Protein AF-A0A6L9QGF2-F1 (afdb_monomer)

Secondary structure (DSSP, 8-state):
-HHHHHHHHHHHHHHHHHHHHHHHHHHHHHHHHHHHHTTT-EEEEEETTEEEEEEEHHHHHHHHHHTT-

Foldseek 3Di:
DVVVVVVVVVVVVVVVVVVVVVVLVVLLVVLQVQLVVFVPAKDWDDDPNDTDDIDTSSVVSVVVSVVSD

Organism: NCBI:txid453573

Nearest PDB structures (foldseek):
  1vdk-assembly1_B-2  TM=9.555E-01  e=3.604E-02  Thermus thermophilus HB8
  1jsw-assembly1_A  TM=9.218E-01  e=2.740E-02  Escherichia coli B
  6wng-assembly1_D  TM=8.986E-01  e=2.740E-02  Elizabethkingia anophelis NUH1
  1vdk-assembly1_A-2  TM=9.516E-01  e=5.436E-02  Thermus thermophilus HB8
  3r6y-assembly1_D  TM=9.249E-01  e=7.150E-02  Bacillus sp. YM55-1

Mean predicted aligned error: 4.87 Å

Radius of gyration: 19.43 Å; Cα contacts (8 Å, |Δi|>4): 54; chains: 1; bounding box: 40×18×55 Å

pLDDT: mean 93.79, std 9.7, range [59.06, 98.81]

Solvent-accessible surface area (backbone atoms only — not comparable to full-atom values): 3839 Å² total; per-residue (Å²): 117,71,68,63,52,53,54,52,51,51,54,51,52,54,54,52,50,55,55,51,50,60,52,49,54,54,50,48,52,49,28,51,48,47,16,63,77,29,48,82,41,76,39,88,33,66,56,97,87,36,86,48,73,73,45,28,51,6,57,54,31,42,53,55,38,60,76,74,110

InterPro domains:
  IPR008948 L-Aspartase-like [SSF48557] (7-65)
  IPR022761 Fumarate lyase, N-terminal [PF00206] (7-64)

Sequence (69 aa):
YRERQYTGAMLVAARTRRAALAHLDRALDALAGLAARYRDTPMPARTLGRQALPTTFGAKAANWLMGCL

Structure (mmCIF, N/CA/C/O backbone):
data_AF-A0A6L9QGF2-F1
#
_entry.id   AF-A0A6L9QGF2-F1
#
loop_
_atom_site.group_PDB
_atom_site.id
_atom_site.type_symbol
_atom_site.label_atom_id
_atom_site.label_alt_id
_atom_site.label_comp_id
_atom_site.label_asym_id
_atom_site.label_entity_id
_atom_site.label_seq_id
_atom_site.pdbx_PDB_ins_code
_atom_site.Cartn_x
_atom_site.Cartn_y
_atom_site.Cartn_z
_atom_site.occupancy
_atom_site.B_iso_or_equiv
_atom_site.auth_seq_id
_atom_site.auth_comp_id
_atom_site.auth_asym_id
_atom_site.auth_atom_id
_atom_site.pdbx_PDB_model_num
ATOM 1 N N . TYR A 1 1 ? 29.318 9.882 -32.302 1.00 60.38 1 TYR A N 1
ATOM 2 C CA . TYR A 1 1 ? 29.404 8.686 -31.427 1.00 60.38 1 TYR A CA 1
ATOM 3 C C . TYR A 1 1 ? 28.728 8.908 -30.068 1.00 60.38 1 TYR A C 1
ATOM 5 O O . TYR A 1 1 ? 27.881 8.108 -29.699 1.00 60.38 1 TYR A O 1
ATOM 13 N N . ARG A 1 2 ? 29.022 10.014 -29.364 1.00 59.06 2 ARG A N 1
ATOM 14 C CA . ARG A 1 2 ? 28.463 10.360 -28.038 1.00 59.06 2 ARG A CA 1
ATOM 15 C C . ARG A 1 2 ? 26.935 10.574 -28.011 1.00 59.06 2 ARG A C 1
ATOM 17 O O . ARG A 1 2 ? 26.264 10.097 -27.111 1.00 59.06 2 ARG A O 1
ATOM 24 N N . GLU A 1 3 ? 26.372 11.207 -29.039 1.00 63.56 3 GLU A N 1
ATOM 25 C CA . GLU A 1 3 ? 24.926 11.478 -29.151 1.00 63.56 3 GLU A CA 1
ATOM 26 C C . GLU A 1 3 ? 24.066 10.199 -29.187 1.00 63.56 3 GLU A C 1
ATOM 28 O O . GLU A 1 3 ? 23.099 10.081 -28.440 1.00 63.56 3 GLU A O 1
ATOM 33 N N . ARG A 1 4 ? 24.492 9.174 -29.946 1.00 64.50 4 ARG A N 1
ATOM 34 C CA . ARG A 1 4 ? 23.817 7.860 -29.982 1.00 64.50 4 ARG A CA 1
ATOM 35 C C . ARG A 1 4 ? 23.813 7.155 -28.620 1.00 64.50 4 ARG A C 1
ATOM 37 O O . ARG A 1 4 ? 22.871 6.424 -28.324 1.00 64.50 4 ARG A O 1
ATOM 44 N N . GLN A 1 5 ? 24.841 7.367 -27.792 1.00 64.19 5 GLN A N 1
ATOM 45 C CA . GLN A 1 5 ? 24.921 6.779 -26.450 1.00 64.19 5 GLN A CA 1
ATOM 46 C C . GLN A 1 5 ? 23.894 7.408 -25.495 1.00 64.19 5 GLN A C 1
ATOM 48 O O . GLN A 1 5 ? 23.261 6.679 -24.732 1.00 64.19 5 GLN A O 1
ATOM 53 N N . TYR A 1 6 ? 23.658 8.723 -25.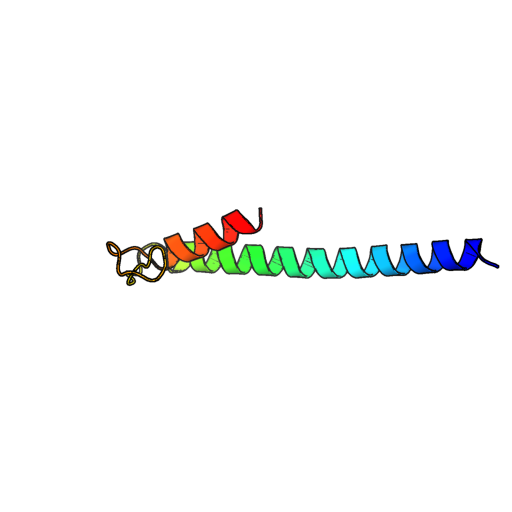579 1.00 75.75 6 TYR A N 1
ATOM 54 C CA . TYR A 1 6 ? 22.619 9.393 -24.785 1.00 75.75 6 TYR A CA 1
ATOM 55 C C . TYR A 1 6 ? 21.215 8.952 -25.197 1.00 75.75 6 TYR A C 1
ATOM 57 O O . TYR A 1 6 ? 20.400 8.630 -24.335 1.00 75.75 6 TYR A O 1
ATOM 65 N N . THR A 1 7 ? 20.946 8.834 -26.500 1.00 80.44 7 THR A N 1
ATOM 66 C CA . THR A 1 7 ? 19.657 8.320 -26.986 1.00 80.44 7 THR A CA 1
ATOM 67 C C . THR A 1 7 ? 19.421 6.877 -26.532 1.00 80.44 7 THR A C 1
ATOM 69 O O . THR A 1 7 ? 18.335 6.553 -26.054 1.00 80.44 7 THR A O 1
ATOM 72 N N . GLY A 1 8 ? 20.446 6.018 -26.600 1.00 85.50 8 GLY A N 1
ATOM 73 C CA . GLY A 1 8 ? 20.372 4.647 -26.087 1.00 85.50 8 GLY A CA 1
ATOM 74 C C . GLY A 1 8 ? 20.051 4.590 -24.588 1.00 85.50 8 GLY A C 1
ATOM 75 O O . GLY A 1 8 ? 19.148 3.859 -24.179 1.00 85.50 8 GLY A O 1
ATOM 76 N N . ALA A 1 9 ? 20.720 5.412 -23.774 1.00 89.81 9 ALA A N 1
ATOM 77 C CA . ALA A 1 9 ? 20.455 5.506 -22.338 1.00 89.81 9 ALA A CA 1
ATOM 78 C C . ALA A 1 9 ? 19.027 5.999 -22.031 1.00 89.81 9 ALA A C 1
ATOM 80 O O . ALA A 1 9 ? 18.366 5.454 -21.146 1.00 89.81 9 ALA A O 1
ATOM 81 N N . MET A 1 10 ? 18.511 6.973 -22.791 1.00 91.50 10 MET A N 1
ATOM 82 C CA . MET A 1 10 ? 17.142 7.477 -22.624 1.00 91.50 10 MET A CA 1
ATOM 83 C C . MET A 1 10 ? 16.079 6.419 -22.956 1.00 91.50 10 MET A C 1
ATOM 85 O O . MET A 1 10 ? 15.072 6.331 -22.253 1.00 91.50 10 MET A O 1
ATOM 89 N N . LEU A 1 11 ? 16.303 5.573 -23.969 1.00 92.88 11 LEU A N 1
ATOM 90 C CA . LEU A 1 11 ? 15.393 4.464 -24.290 1.00 92.88 11 LEU A CA 1
ATOM 91 C C . LEU A 1 11 ? 15.356 3.410 -23.176 1.00 92.88 11 LEU A C 1
ATOM 93 O O . LEU A 1 11 ? 14.276 2.940 -22.805 1.00 92.88 11 LEU A O 1
ATOM 97 N N . VAL A 1 12 ? 16.518 3.069 -22.607 1.00 95.12 12 VAL A N 1
ATOM 98 C CA . VAL A 1 12 ? 16.601 2.154 -21.458 1.00 95.12 12 VAL A CA 1
ATOM 99 C C . VAL A 1 12 ? 15.874 2.750 -20.255 1.00 95.12 12 VAL A C 1
ATOM 101 O O . VAL A 1 12 ? 15.004 2.085 -19.697 1.00 95.12 12 VAL A O 1
ATOM 104 N N . ALA A 1 13 ? 16.145 4.013 -19.911 1.00 95.12 13 ALA A N 1
ATOM 105 C CA . ALA A 1 13 ? 15.476 4.709 -18.813 1.00 95.12 13 ALA A CA 1
ATOM 106 C C . ALA A 1 13 ? 13.948 4.779 -18.999 1.00 95.12 13 ALA A C 1
ATOM 108 O O . ALA A 1 13 ? 13.186 4.581 -18.054 1.00 95.12 13 ALA A O 1
ATOM 109 N N . ALA A 1 14 ? 13.466 5.008 -20.225 1.00 93.44 14 ALA A N 1
ATOM 110 C CA . ALA A 1 14 ? 12.034 5.021 -20.514 1.00 93.44 14 ALA A CA 1
ATOM 111 C C . ALA A 1 14 ? 11.384 3.642 -20.307 1.00 93.44 14 ALA A C 1
ATOM 113 O O . ALA A 1 14 ? 10.276 3.551 -19.768 1.00 93.44 14 ALA A O 1
ATOM 114 N N . ARG A 1 15 ? 12.069 2.561 -20.702 1.00 94.88 15 ARG A N 1
ATOM 115 C CA . ARG A 1 15 ? 11.585 1.188 -20.513 1.00 94.88 15 ARG A CA 1
ATOM 116 C C . ARG A 1 15 ? 11.593 0.780 -19.042 1.00 94.88 15 ARG A C 1
ATOM 118 O O . ARG A 1 15 ? 10.597 0.225 -18.576 1.00 94.88 15 ARG A O 1
ATOM 125 N N . THR A 1 16 ? 12.673 1.066 -18.314 1.00 96.94 16 THR A N 1
ATOM 126 C CA . THR A 1 16 ? 12.773 0.750 -16.881 1.00 96.94 16 THR A CA 1
ATOM 127 C C . THR A 1 16 ? 11.743 1.528 -16.078 1.00 96.94 16 THR A C 1
ATOM 129 O O . THR A 1 16 ? 11.070 0.935 -15.242 1.00 96.94 16 THR A O 1
ATOM 132 N N . ARG A 1 17 ? 11.522 2.810 -16.398 1.00 97.06 17 ARG A N 1
ATOM 133 C CA . ARG A 1 17 ? 10.462 3.622 -15.788 1.00 97.06 17 ARG A CA 1
ATOM 134 C C . ARG A 1 17 ? 9.085 2.986 -15.955 1.00 97.06 17 ARG A C 1
ATOM 136 O O . ARG A 1 17 ? 8.351 2.886 -14.981 1.00 97.06 17 ARG A O 1
ATOM 143 N N . ARG A 1 18 ? 8.729 2.530 -17.162 1.00 96.62 18 ARG A N 1
ATOM 144 C CA . ARG A 1 18 ? 7.426 1.881 -17.398 1.00 96.62 18 ARG A CA 1
ATOM 145 C C . ARG A 1 18 ? 7.262 0.615 -16.552 1.00 96.62 18 ARG A C 1
ATOM 147 O O . ARG A 1 18 ? 6.200 0.415 -15.975 1.00 96.62 18 ARG A O 1
ATOM 154 N N . ALA A 1 19 ? 8.301 -0.214 -16.464 1.00 97.19 19 ALA A N 1
ATOM 155 C CA . ALA A 1 19 ? 8.267 -1.406 -15.621 1.00 97.19 19 ALA A CA 1
ATOM 156 C C . ALA A 1 19 ? 8.138 -1.041 -14.133 1.00 97.19 19 ALA A C 1
ATOM 158 O O . ALA A 1 19 ? 7.293 -1.602 -13.444 1.00 97.19 19 ALA A O 1
ATOM 159 N N . ALA A 1 20 ? 8.924 -0.072 -13.656 1.00 97.25 20 ALA A N 1
ATOM 160 C CA . ALA A 1 20 ? 8.896 0.387 -12.271 1.00 97.25 20 ALA A CA 1
ATOM 161 C C . ALA A 1 20 ? 7.514 0.920 -11.866 1.00 97.25 20 ALA A C 1
ATOM 163 O O . ALA A 1 20 ? 7.004 0.528 -10.821 1.00 97.25 20 ALA A O 1
ATOM 164 N N . LEU A 1 21 ? 6.878 1.733 -12.716 1.00 97.25 21 LEU A N 1
ATOM 165 C CA . LEU A 1 21 ? 5.524 2.237 -12.465 1.00 97.25 21 LEU A CA 1
ATOM 166 C C . LEU A 1 21 ? 4.501 1.098 -12.381 1.00 97.25 21 LEU A C 1
ATOM 168 O O . LEU A 1 21 ? 3.759 1.029 -11.414 1.00 97.25 21 LEU A O 1
ATOM 172 N N . ALA A 1 22 ? 4.551 0.119 -13.289 1.00 97.88 22 ALA A N 1
ATOM 173 C CA . ALA A 1 22 ? 3.659 -1.043 -13.226 1.00 97.88 22 ALA A CA 1
ATOM 174 C C . ALA A 1 22 ? 3.883 -1.936 -11.985 1.00 97.88 22 ALA A C 1
ATOM 176 O O . ALA A 1 22 ? 3.009 -2.712 -11.591 1.00 97.88 22 ALA A O 1
ATOM 177 N N . HIS A 1 23 ? 5.076 -1.908 -11.385 1.00 97.62 23 HIS A N 1
ATOM 178 C CA . HIS A 1 23 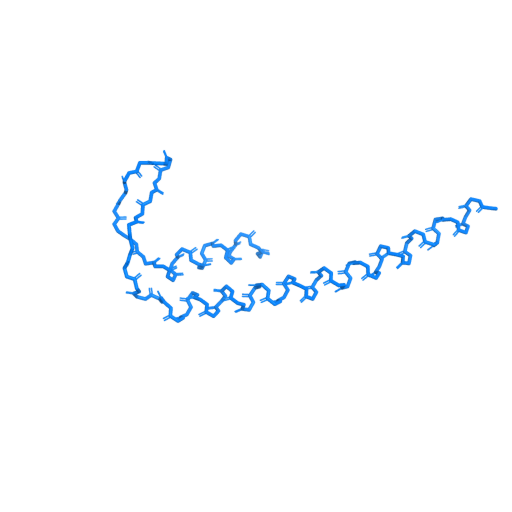? 5.321 -2.553 -10.094 1.00 97.62 23 HIS A CA 1
ATOM 179 C C . HIS A 1 23 ? 4.778 -1.720 -8.933 1.00 97.62 23 HIS A C 1
ATOM 181 O O . HIS A 1 23 ? 4.217 -2.299 -8.005 1.00 97.62 23 HIS A O 1
ATOM 187 N N . LEU A 1 24 ? 4.918 -0.394 -9.004 1.00 97.44 24 LEU A N 1
ATOM 188 C CA . LEU A 1 24 ? 4.376 0.519 -8.009 1.00 97.44 24 LEU A CA 1
ATOM 189 C C . LEU A 1 24 ? 2.849 0.430 -7.966 1.00 97.44 24 LEU A C 1
ATOM 191 O O . LEU A 1 24 ? 2.316 0.195 -6.892 1.00 97.44 24 LEU A O 1
ATOM 195 N N . ASP A 1 25 ? 2.167 0.477 -9.113 1.00 98.25 25 ASP A N 1
ATOM 196 C CA . ASP A 1 25 ? 0.704 0.353 -9.197 1.00 98.25 25 ASP A CA 1
ATOM 197 C C . ASP A 1 25 ? 0.211 -0.926 -8.501 1.00 98.25 25 ASP A 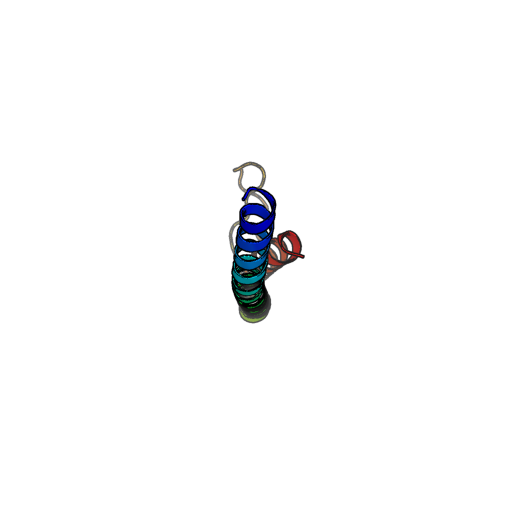C 1
ATOM 199 O O . ASP A 1 25 ? -0.655 -0.886 -7.631 1.00 98.25 25 ASP A O 1
ATOM 203 N N . ARG A 1 26 ? 0.860 -2.065 -8.776 1.00 98.31 26 ARG A N 1
ATOM 204 C CA . ARG A 1 26 ? 0.537 -3.340 -8.113 1.00 98.31 26 ARG A CA 1
ATOM 205 C C . ARG A 1 26 ? 0.787 -3.318 -6.606 1.00 98.31 26 ARG A C 1
ATOM 207 O O . ARG A 1 26 ? 0.058 -3.968 -5.860 1.00 98.31 26 ARG A O 1
ATOM 214 N N . ALA A 1 27 ? 1.829 -2.623 -6.153 1.00 98.19 27 ALA A N 1
ATOM 215 C CA . ALA A 1 27 ? 2.104 -2.470 -4.729 1.00 98.19 27 ALA A CA 1
ATOM 216 C C . ALA A 1 27 ? 1.052 -1.578 -4.051 1.00 98.19 27 ALA A C 1
ATOM 218 O O . ALA A 1 27 ? 0.596 -1.917 -2.959 1.00 98.19 27 ALA A O 1
ATOM 219 N N . LEU A 1 28 ? 0.629 -0.493 -4.708 1.00 98.44 28 LEU A N 1
ATOM 220 C CA . LEU A 1 28 ? -0.437 0.391 -4.234 1.00 98.44 28 LEU A CA 1
ATOM 221 C C . LEU A 1 28 ? -1.762 -0.373 -4.112 1.00 98.44 28 LEU A C 1
ATOM 223 O O . LEU A 1 28 ? -2.389 -0.331 -3.054 1.00 98.44 28 LEU A O 1
ATOM 227 N N . ASP A 1 29 ? -2.133 -1.154 -5.130 1.00 98.69 29 ASP A N 1
ATOM 228 C CA . ASP A 1 29 ? -3.336 -1.996 -5.111 1.00 98.69 29 ASP A CA 1
ATOM 229 C C . ASP A 1 29 ? -3.296 -3.024 -3.974 1.00 98.69 29 ASP A C 1
ATOM 231 O O . ASP A 1 29 ? -4.273 -3.210 -3.242 1.00 98.69 29 ASP A O 1
ATOM 235 N N . ALA A 1 30 ? -2.147 -3.679 -3.776 1.00 98.62 30 ALA A N 1
ATOM 236 C CA . ALA A 1 30 ? -1.971 -4.644 -2.698 1.00 98.62 30 ALA A CA 1
ATOM 237 C C . ALA A 1 30 ? -2.084 -3.985 -1.313 1.00 98.62 30 ALA A C 1
ATOM 239 O O . ALA A 1 30 ? -2.749 -4.526 -0.427 1.00 98.62 30 ALA A O 1
ATOM 240 N N . LEU A 1 31 ? -1.475 -2.811 -1.118 1.00 98.69 31 LEU A N 1
ATOM 241 C CA . LEU A 1 31 ? -1.561 -2.056 0.134 1.00 98.69 31 LEU A CA 1
ATOM 242 C C . LEU A 1 31 ? -2.990 -1.572 0.408 1.00 98.69 31 LEU A C 1
ATOM 244 O O . LEU A 1 31 ? -3.465 -1.710 1.537 1.00 98.69 31 LEU A O 1
ATOM 248 N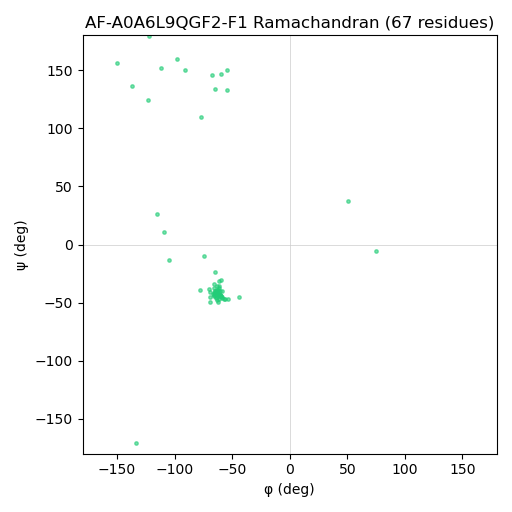 N . ALA A 1 32 ? -3.697 -1.080 -0.612 1.00 98.69 32 ALA A N 1
ATOM 249 C CA . ALA A 1 32 ? -5.107 -0.709 -0.511 1.00 98.69 32 ALA A CA 1
ATOM 250 C C . ALA A 1 32 ? -5.979 -1.920 -0.135 1.00 98.69 32 ALA A C 1
ATOM 252 O O . ALA A 1 32 ? -6.812 -1.835 0.771 1.00 98.69 32 ALA A O 1
ATOM 253 N N . GLY A 1 33 ? -5.730 -3.075 -0.761 1.00 98.81 33 GLY A N 1
ATOM 254 C CA . GLY A 1 33 ? -6.396 -4.335 -0.439 1.00 98.81 33 GLY A CA 1
ATOM 255 C C . GLY A 1 33 ? -6.150 -4.791 1.002 1.00 98.81 33 GLY A C 1
ATOM 256 O O . GLY A 1 33 ? -7.094 -5.172 1.694 1.00 98.81 33 GLY A O 1
ATOM 257 N N . LEU A 1 34 ? -4.908 -4.707 1.493 1.00 98.69 34 LEU A N 1
ATOM 258 C CA . LEU A 1 34 ? -4.567 -5.018 2.886 1.00 98.69 34 LEU A CA 1
ATOM 259 C C . LEU A 1 34 ? -5.243 -4.056 3.870 1.00 98.69 34 LEU A C 1
ATOM 261 O O . LEU A 1 34 ? -5.808 -4.506 4.869 1.00 98.69 34 LEU A O 1
ATOM 265 N N . ALA A 1 35 ? -5.218 -2.754 3.579 1.00 98.75 35 ALA A N 1
ATOM 266 C CA . ALA A 1 35 ? -5.853 -1.732 4.402 1.00 98.75 35 ALA A CA 1
ATOM 267 C C . ALA A 1 35 ? -7.361 -1.976 4.545 1.00 98.75 35 ALA A C 1
ATOM 269 O O . ALA A 1 35 ? -7.896 -1.925 5.653 1.00 98.75 35 ALA A O 1
ATOM 270 N N . ALA A 1 36 ? -8.036 -2.298 3.438 1.00 98.75 36 ALA A N 1
ATOM 271 C CA . ALA A 1 36 ? -9.463 -2.595 3.429 1.00 98.75 36 ALA A CA 1
ATOM 272 C C . ALA A 1 36 ? -9.786 -3.920 4.138 1.00 98.75 36 ALA A C 1
ATOM 274 O O . ALA A 1 36 ? -10.645 -3.949 5.019 1.00 98.75 36 ALA A O 1
ATOM 275 N N . ARG A 1 37 ? -9.079 -5.006 3.793 1.00 98.81 37 ARG A N 1
ATOM 276 C CA . ARG A 1 37 ? -9.339 -6.359 4.314 1.00 98.81 37 ARG A CA 1
ATOM 277 C C . ARG A 1 37 ? -9.169 -6.462 5.828 1.00 98.81 37 ARG A C 1
ATOM 279 O O . ARG A 1 37 ? -9.891 -7.214 6.472 1.00 98.81 37 ARG A O 1
ATOM 286 N N . TYR A 1 38 ? -8.209 -5.732 6.383 1.00 98.75 38 TYR A N 1
ATOM 287 C CA . TYR A 1 38 ? -7.828 -5.820 7.793 1.00 98.75 38 TYR A CA 1
ATOM 288 C C . TYR A 1 38 ? -8.103 -4.522 8.561 1.00 98.75 38 TYR A C 1
ATOM 290 O O . TYR A 1 38 ? -7.448 -4.253 9.574 1.00 98.75 38 TYR A O 1
ATOM 298 N N . ARG A 1 39 ? -9.07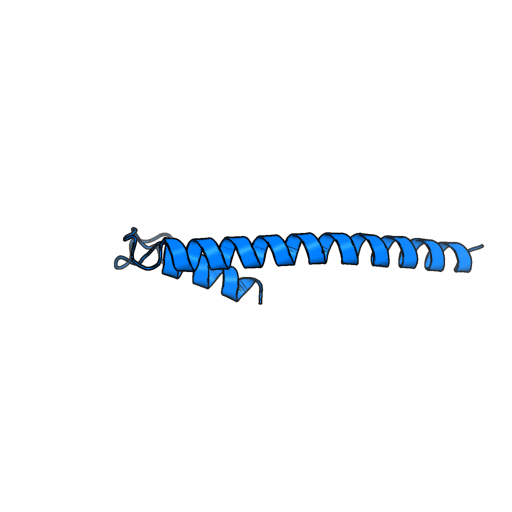3 -3.724 8.090 1.00 98.50 39 ARG A N 1
ATOM 299 C CA . ARG A 1 39 ? -9.474 -2.431 8.670 1.00 98.50 39 ARG A CA 1
ATOM 300 C C . ARG A 1 39 ? -9.596 -2.476 10.193 1.00 98.50 39 ARG A C 1
ATOM 302 O O . ARG A 1 39 ? -9.041 -1.607 10.859 1.00 98.50 39 ARG A O 1
ATOM 309 N N . ASP A 1 40 ? -10.235 -3.519 10.714 1.00 98.56 40 ASP A N 1
ATOM 310 C CA . ASP A 1 40 ? -10.574 -3.647 12.136 1.00 98.56 40 ASP A CA 1
ATOM 311 C C . ASP A 1 40 ? -9.745 -4.711 12.868 1.00 98.56 40 ASP A C 1
ATOM 313 O O . ASP A 1 40 ? -10.056 -5.074 13.996 1.00 98.56 40 ASP A O 1
ATOM 317 N N . THR A 1 41 ? -8.682 -5.238 12.247 1.00 98.75 41 THR A N 1
ATOM 318 C CA . THR A 1 41 ? -7.826 -6.265 12.866 1.00 98.75 41 THR A CA 1
ATOM 319 C C . THR A 1 41 ? -6.887 -5.628 13.894 1.00 98.75 41 THR A C 1
ATOM 321 O O . THR A 1 41 ? -5.960 -4.930 13.474 1.00 98.75 41 THR A O 1
ATOM 324 N N . PRO A 1 42 ? -7.063 -5.845 15.213 1.00 98.44 42 PRO A N 1
ATOM 325 C CA . PRO A 1 42 ? -6.261 -5.170 16.233 1.00 98.44 42 PRO A CA 1
ATOM 326 C C . PRO A 1 42 ? -4.795 -5.621 16.213 1.00 98.44 42 PRO A C 1
ATOM 328 O O . PRO A 1 42 ? -4.498 -6.790 15.970 1.00 98.44 42 PRO A O 1
ATOM 331 N N . MET A 1 43 ? -3.867 -4.709 16.509 1.00 98.19 43 MET A N 1
ATOM 332 C CA . MET A 1 43 ? -2.440 -5.013 16.649 1.00 98.19 43 MET A CA 1
ATOM 333 C C . MET A 1 43 ? -1.718 -4.091 17.653 1.00 98.19 43 MET A C 1
ATOM 335 O O . MET A 1 43 ? -2.133 -2.945 17.863 1.00 98.19 43 MET A O 1
ATOM 339 N N . PRO A 1 44 ? -0.587 -4.532 18.240 1.00 98.00 44 PRO A N 1
ATOM 340 C CA . PRO A 1 44 ? 0.271 -3.666 19.048 1.00 98.00 44 PRO A CA 1
ATOM 341 C C . PRO A 1 44 ? 0.905 -2.548 18.210 1.00 98.00 44 PRO A C 1
ATOM 343 O O . PRO A 1 44 ? 1.489 -2.809 17.157 1.00 98.00 44 PRO A O 1
ATOM 346 N N . ALA A 1 45 ? 0.872 -1.310 18.706 1.00 97.44 45 ALA A N 1
ATOM 347 C CA . ALA A 1 45 ? 1.553 -0.184 18.069 1.00 97.44 45 ALA A CA 1
ATOM 348 C C . ALA A 1 45 ? 2.917 0.110 18.712 1.00 97.44 45 ALA A C 1
ATOM 350 O O . ALA A 1 45 ? 3.196 -0.278 19.856 1.00 97.44 45 ALA A O 1
ATOM 351 N N . ARG A 1 46 ? 3.779 0.810 17.966 1.00 97.56 46 ARG A N 1
ATOM 352 C CA . ARG A 1 46 ? 5.069 1.313 18.449 1.00 97.56 46 ARG A CA 1
ATOM 353 C C . ARG A 1 46 ? 5.309 2.742 17.974 1.00 97.56 46 ARG A C 1
ATOM 355 O O . ARG A 1 46 ? 5.140 3.011 16.789 1.00 97.56 46 ARG A O 1
ATOM 362 N N . THR A 1 47 ? 5.805 3.590 18.869 1.00 95.06 47 THR A N 1
ATOM 363 C CA . THR A 1 47 ? 6.313 4.933 18.551 1.00 95.06 47 THR A CA 1
ATOM 364 C C . THR A 1 47 ? 7.752 5.014 19.033 1.00 95.06 47 THR A C 1
ATOM 366 O O . THR A 1 47 ? 8.021 4.706 20.192 1.00 95.06 47 THR A O 1
ATOM 369 N N . LEU A 1 48 ? 8.695 5.359 18.147 1.00 95.44 48 LEU A N 1
ATOM 370 C CA . LEU A 1 48 ? 10.138 5.381 18.458 1.00 95.44 48 LEU A CA 1
ATOM 371 C C . LEU A 1 48 ? 10.634 4.070 19.110 1.00 95.44 48 LEU A C 1
ATOM 373 O O . LEU A 1 48 ? 11.425 4.070 20.048 1.00 95.44 48 LEU A O 1
ATOM 377 N N . GLY A 1 49 ? 10.094 2.932 18.662 1.00 94.50 49 GLY A N 1
ATOM 378 C CA . GLY A 1 49 ? 10.403 1.608 19.215 1.00 94.50 49 GLY A CA 1
ATOM 379 C C . GLY A 1 49 ? 9.761 1.286 20.575 1.00 94.50 49 GLY A C 1
ATOM 380 O O . GLY A 1 49 ? 9.851 0.145 21.024 1.00 94.50 49 GLY A O 1
ATOM 381 N N . ARG A 1 50 ? 9.065 2.228 21.226 1.00 97.12 50 ARG A N 1
ATOM 382 C CA . ARG A 1 50 ? 8.356 2.016 22.503 1.00 97.12 50 ARG A CA 1
ATOM 383 C C . ARG A 1 50 ? 6.912 1.582 22.280 1.00 97.12 50 ARG A C 1
ATOM 385 O O . ARG A 1 50 ? 6.308 1.948 21.276 1.00 97.12 50 ARG A O 1
ATOM 392 N N . GLN A 1 51 ? 6.360 0.799 23.211 1.00 97.19 51 GLN A N 1
ATOM 393 C CA . GLN A 1 51 ? 4.937 0.433 23.219 1.00 97.19 51 GLN A CA 1
ATOM 394 C C . GLN A 1 51 ? 4.068 1.698 23.186 1.00 97.19 51 GLN A C 1
ATOM 396 O O . GLN A 1 51 ? 4.303 2.627 23.953 1.00 97.19 51 GLN A O 1
ATOM 401 N N . ALA A 1 52 ? 3.059 1.701 22.318 1.00 97.19 52 ALA A N 1
ATOM 402 C CA . 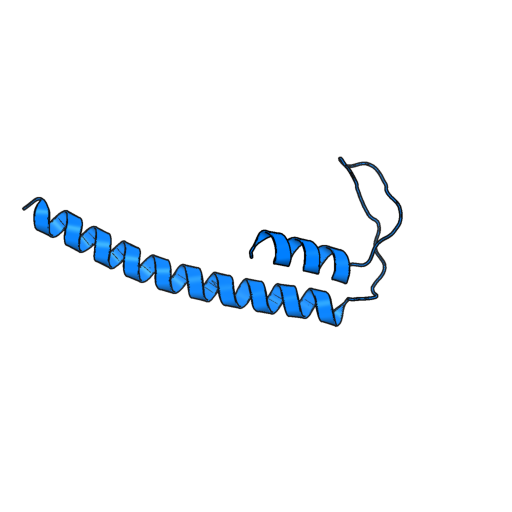ALA A 1 52 ? 2.024 2.728 22.256 1.00 97.19 52 ALA A CA 1
ATOM 403 C C . ALA A 1 52 ? 0.631 2.093 22.436 1.00 97.19 52 ALA A C 1
ATOM 405 O O . ALA A 1 52 ? 0.514 0.871 22.596 1.00 97.19 52 ALA A O 1
ATOM 406 N N . LEU A 1 53 ? -0.420 2.921 22.420 1.00 97.62 53 LEU A N 1
ATOM 407 C CA . LEU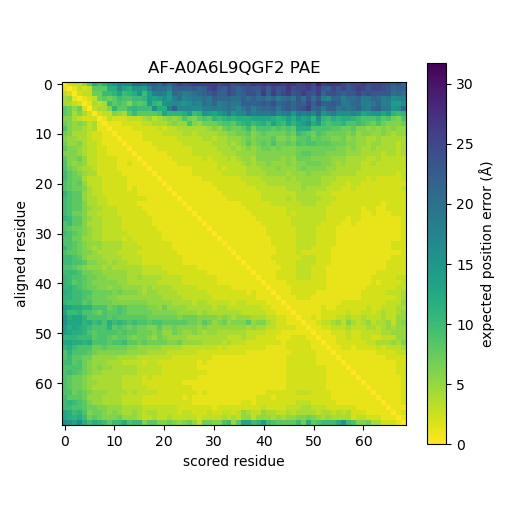 A 1 53 ? -1.807 2.448 22.440 1.00 97.62 53 LEU A CA 1
ATOM 408 C C . LEU A 1 53 ? -2.101 1.552 21.219 1.00 97.62 53 LEU A C 1
ATOM 410 O O . LEU A 1 53 ? -1.524 1.790 20.157 1.00 97.62 53 LEU A O 1
ATOM 414 N N . PRO A 1 54 ? -2.963 0.524 21.341 1.00 97.81 54 PRO A N 1
ATOM 415 C CA . PRO A 1 54 ? -3.300 -0.361 20.226 1.00 97.81 54 PRO A CA 1
ATOM 416 C C . PRO A 1 54 ? -3.816 0.382 18.986 1.00 97.81 54 PRO A C 1
ATOM 418 O O . PRO A 1 54 ? -4.447 1.431 19.081 1.00 97.81 54 PRO A O 1
ATOM 421 N N . THR A 1 55 ? -3.567 -0.201 17.818 1.00 98.12 55 THR A N 1
ATOM 422 C CA . THR A 1 55 ? -4.077 0.260 16.517 1.00 98.12 55 THR A CA 1
ATOM 423 C C . THR A 1 55 ? -4.625 -0.937 15.736 1.00 98.12 55 THR A C 1
ATOM 425 O O . THR A 1 55 ? -4.719 -2.034 16.290 1.00 98.12 55 THR A O 1
ATOM 428 N N . THR A 1 56 ? -4.965 -0.766 14.459 1.00 98.62 56 THR A N 1
ATOM 429 C CA . THR A 1 56 ? -5.322 -1.874 13.567 1.00 98.62 56 THR A CA 1
ATOM 430 C C . THR A 1 56 ? -4.274 -2.087 12.481 1.00 98.62 56 THR A C 1
ATOM 432 O O . THR A 1 56 ? -3.570 -1.162 12.066 1.00 98.62 56 THR A O 1
ATOM 435 N N . PHE A 1 57 ? -4.159 -3.324 11.994 1.00 98.62 57 PHE A N 1
ATOM 436 C CA . PHE A 1 57 ? -3.273 -3.634 10.875 1.00 98.62 57 PHE A CA 1
ATOM 437 C C . PHE A 1 57 ? -3.685 -2.870 9.613 1.00 98.62 57 PHE A C 1
ATOM 439 O O . PHE A 1 57 ? -2.820 -2.364 8.900 1.00 98.62 57 PHE A O 1
ATOM 446 N N . GLY A 1 58 ? -4.989 -2.704 9.377 1.00 98.69 58 GLY A N 1
ATOM 447 C CA . GLY A 1 58 ? -5.494 -1.903 8.267 1.00 98.69 58 GLY A CA 1
ATOM 448 C C . GLY A 1 58 ? -5.051 -0.440 8.334 1.00 98.69 58 GLY A C 1
ATOM 449 O O . GLY A 1 58 ? -4.585 0.094 7.329 1.00 98.69 58 GLY A O 1
ATOM 450 N N . ALA A 1 59 ? -5.093 0.189 9.516 1.00 98.12 59 ALA A N 1
ATOM 451 C CA . ALA A 1 59 ? -4.586 1.552 9.705 1.00 98.12 59 ALA A CA 1
ATOM 452 C C . ALA A 1 59 ? -3.075 1.653 9.421 1.00 98.12 59 ALA A C 1
ATOM 454 O O . ALA A 1 59 ? -2.615 2.605 8.789 1.00 98.12 59 ALA A O 1
ATOM 455 N N . LYS A 1 60 ? -2.297 0.639 9.819 1.00 97.81 60 LYS A N 1
ATOM 456 C CA . LYS A 1 60 ? -0.862 0.564 9.512 1.00 97.81 60 LYS A CA 1
ATOM 457 C C . LYS A 1 60 ? -0.590 0.408 8.012 1.00 97.81 60 LYS A C 1
ATOM 459 O O . LYS A 1 60 ? 0.277 1.103 7.486 1.00 97.81 60 LYS A O 1
ATOM 464 N N . ALA A 1 61 ? -1.335 -0.459 7.327 1.00 98.44 61 ALA A N 1
ATOM 465 C CA . ALA A 1 61 ? -1.212 -0.654 5.885 1.00 98.44 61 ALA A CA 1
ATOM 466 C C . ALA A 1 61 ? -1.614 0.598 5.088 1.00 98.44 61 ALA A C 1
ATOM 468 O O . ALA A 1 61 ? -0.918 0.968 4.145 1.00 98.44 61 ALA A O 1
ATOM 469 N N . ALA A 1 62 ? -2.669 1.300 5.513 1.00 98.44 62 ALA A N 1
ATOM 470 C CA . ALA A 1 62 ? -3.063 2.582 4.930 1.00 98.44 62 ALA A CA 1
ATOM 471 C C . ALA A 1 62 ? -1.956 3.639 5.069 1.00 98.44 62 ALA A C 1
ATOM 473 O O . ALA A 1 62 ? -1.685 4.377 4.128 1.00 98.44 62 ALA A O 1
ATOM 474 N N . ASN A 1 63 ? -1.264 3.683 6.210 1.00 97.44 63 ASN A N 1
ATOM 475 C CA . ASN A 1 63 ? -0.144 4.603 6.396 1.00 97.44 63 ASN A CA 1
ATOM 476 C C . ASN A 1 63 ? 1.050 4.282 5.475 1.00 97.44 63 ASN A C 1
ATOM 478 O O . ASN A 1 63 ? 1.726 5.197 5.015 1.00 97.44 63 ASN A O 1
ATOM 482 N N . TRP A 1 64 ? 1.310 3.004 5.170 1.00 97.94 64 TRP A N 1
ATOM 483 C CA . TRP A 1 64 ? 2.303 2.635 4.151 1.00 97.94 64 TRP A CA 1
ATOM 484 C C . TRP A 1 64 ? 1.882 3.078 2.752 1.00 97.94 64 TRP A C 1
ATOM 486 O O . TRP A 1 64 ? 2.706 3.633 2.035 1.00 97.94 64 TRP A O 1
ATOM 496 N N . LEU A 1 65 ? 0.607 2.885 2.395 1.00 98.06 65 LEU A N 1
ATOM 497 C CA . LEU A 1 65 ? 0.049 3.353 1.124 1.00 9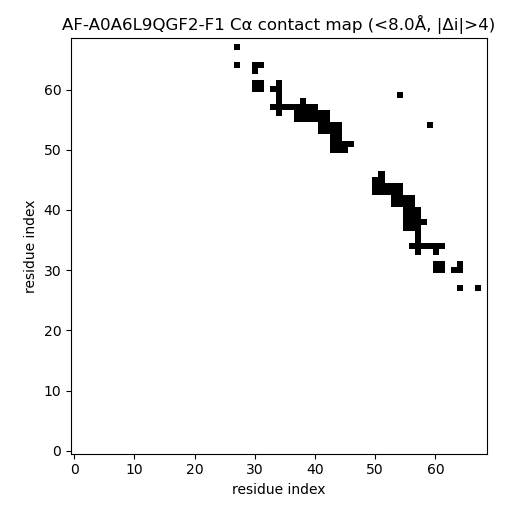8.06 65 LEU A CA 1
ATOM 498 C C . LEU A 1 65 ? 0.222 4.867 0.961 1.00 98.06 65 LEU A C 1
ATOM 500 O O . LEU A 1 65 ? 0.706 5.316 -0.071 1.00 98.06 65 LEU A O 1
ATOM 504 N N . MET A 1 66 ? -0.110 5.640 1.998 1.00 97.12 66 MET A N 1
ATOM 505 C CA . MET A 1 66 ? 0.050 7.099 2.011 1.00 97.12 66 MET A CA 1
ATOM 506 C C . MET A 1 66 ? 1.501 7.548 1.820 1.00 97.12 66 MET A C 1
ATOM 508 O O . MET A 1 66 ? 1.726 8.613 1.269 1.00 97.12 66 MET A O 1
ATOM 512 N N . GLY A 1 67 ? 2.486 6.757 2.257 1.00 95.25 67 GLY A N 1
ATOM 513 C CA . GLY A 1 67 ? 3.902 7.055 2.018 1.00 95.25 67 GLY A CA 1
ATOM 514 C C . GLY A 1 67 ? 4.365 6.793 0.580 1.00 95.25 67 GLY A C 1
ATOM 515 O O . GLY A 1 67 ? 5.494 7.143 0.241 1.00 95.25 67 GLY A O 1
ATOM 516 N N . CYS A 1 68 ? 3.533 6.149 -0.244 1.00 91.62 68 CYS A N 1
ATOM 517 C CA . CYS A 1 68 ? 3.810 5.864 -1.652 1.00 91.62 68 CYS A CA 1
ATOM 518 C C . CYS A 1 68 ? 3.043 6.770 -2.630 1.00 91.62 68 CYS A C 1
ATOM 520 O O . CYS A 1 68 ? 3.371 6.746 -3.818 1.00 91.62 68 CYS A O 1
ATOM 522 N N . LEU A 1 69 ? 2.033 7.508 -2.153 1.00 87.88 69 LEU A N 1
ATOM 523 C CA . LEU A 1 69 ? 1.293 8.528 -2.907 1.00 87.88 69 LEU A CA 1
ATOM 524 C C . LEU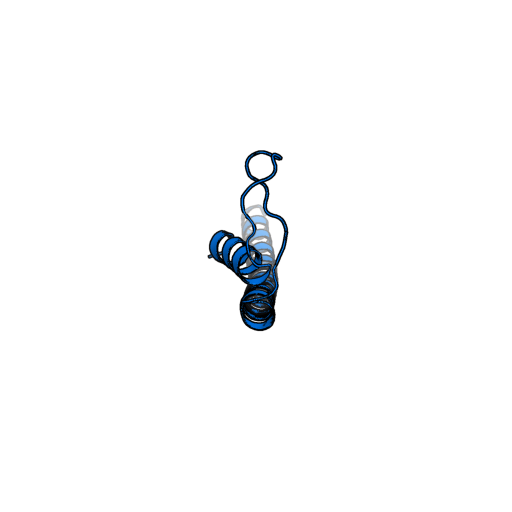 A 1 69 ? 2.014 9.879 -2.824 1.00 87.88 69 LEU A C 1
ATOM 526 O O . LEU A 1 69 ? 2.031 10.581 -3.858 1.00 87.88 69 LEU A O 1
#